Protein AF-A0A529JWW8-F1 (afdb_monomer)

Radius of gyration: 12.85 Å; Cα contacts (8 Å, |Δi|>4): 81; chains: 1; bounding box: 40×26×26 Å

Sequence (65 aa):
SAI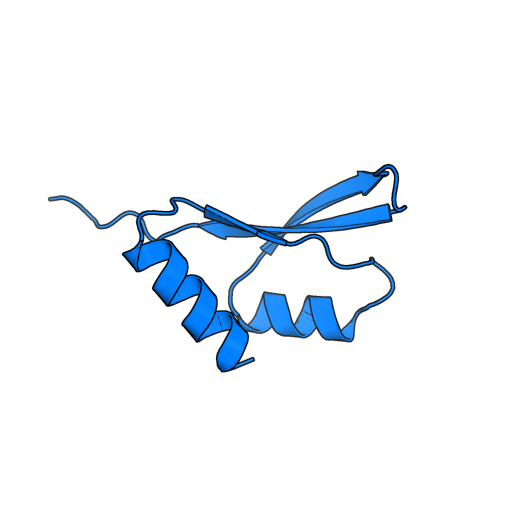VRQFVEQLFEEGAPRVIIDPDPSNGRAIRAYEKAGFRAIDRRQSEYGDAVLMAIDAEEDDIE

Solvent-accessible surface area (backbone atoms only — not comparable to full-atom values): 3807 Å² total; per-residue (Å²): 74,72,66,61,37,54,53,50,50,51,42,38,76,75,64,42,66,58,51,76,49,64,48,47,72,85,42,56,69,58,52,55,36,40,45,72,48,62,33,40,80,78,49,74,48,79,51,101,90,40,63,26,35,32,27,36,37,68,47,78,76,72,84,86,122

Mean predicted aligned error: 4.89 Å

Structure (mmCIF, N/CA/C/O backbone):
data_AF-A0A529JWW8-F1
#
_entry.id   AF-A0A529JWW8-F1
#
loop_
_atom_site.group_PDB
_atom_site.id
_atom_site.type_symbol
_atom_site.label_atom_id
_atom_site.label_alt_id
_atom_site.label_comp_id
_atom_site.label_asym_id
_atom_site.label_entity_id
_atom_site.label_seq_id
_atom_site.pdbx_PDB_ins_code
_atom_site.Cartn_x
_atom_site.Cartn_y
_atom_site.Cartn_z
_atom_site.occupancy
_atom_site.B_iso_or_equiv
_atom_site.auth_seq_id
_atom_site.auth_comp_id
_atom_site.auth_asym_id
_atom_site.auth_atom_id
_atom_site.pdbx_PDB_model_num
ATOM 1 N N . SER A 1 1 ? -5.335 -10.856 -0.686 1.00 68.94 1 SER A N 1
ATOM 2 C CA . SER A 1 1 ? -4.858 -11.786 0.362 1.00 68.94 1 SER A CA 1
ATOM 3 C C . SER A 1 1 ? -5.610 -11.455 1.641 1.00 68.94 1 SER A C 1
ATOM 5 O O . SER A 1 1 ? -5.815 -10.269 1.852 1.00 68.94 1 SER A O 1
ATOM 7 N N . ALA A 1 2 ? -6.057 -12.428 2.445 1.00 83.44 2 ALA A N 1
ATOM 8 C CA . ALA A 1 2 ? -6.804 -12.133 3.680 1.00 83.44 2 ALA A CA 1
ATOM 9 C C . ALA A 1 2 ? -5.943 -11.373 4.708 1.00 83.44 2 ALA A C 1
ATOM 11 O O . ALA A 1 2 ? -6.383 -10.363 5.236 1.00 83.44 2 ALA A O 1
ATOM 12 N N . ILE A 1 3 ? -4.676 -11.776 4.869 1.00 90.94 3 ILE A N 1
ATOM 13 C CA . ILE A 1 3 ? -3.722 -11.148 5.802 1.00 90.94 3 ILE A CA 1
ATOM 14 C C . ILE A 1 3 ? -3.440 -9.684 5.440 1.00 90.94 3 ILE A C 1
ATOM 16 O O . ILE A 1 3 ? -3.403 -8.830 6.313 1.00 90.94 3 ILE A O 1
ATOM 20 N N . VAL A 1 4 ? -3.258 -9.379 4.149 1.00 91.44 4 VAL A N 1
ATOM 21 C CA . VAL A 1 4 ? -2.957 -8.003 3.710 1.00 91.44 4 VAL A CA 1
ATOM 22 C C . VAL A 1 4 ? -4.114 -7.057 4.028 1.00 91.44 4 VAL A C 1
ATOM 24 O O . VAL A 1 4 ? -3.862 -5.938 4.443 1.00 91.44 4 VAL A O 1
ATOM 27 N N . ARG A 1 5 ? -5.366 -7.500 3.850 1.00 90.50 5 ARG A N 1
ATOM 28 C CA . ARG A 1 5 ? -6.534 -6.664 4.170 1.00 90.50 5 ARG A CA 1
ATOM 29 C C . ARG A 1 5 ? -6.644 -6.416 5.668 1.00 90.50 5 ARG A C 1
ATOM 31 O O . ARG A 1 5 ? -6.710 -5.266 6.064 1.00 90.50 5 ARG A O 1
ATOM 38 N N . GLN A 1 6 ? -6.527 -7.473 6.472 1.00 93.38 6 GLN A N 1
ATOM 39 C CA . GLN A 1 6 ? -6.559 -7.360 7.930 1.00 93.38 6 GLN A CA 1
ATOM 40 C C . GLN A 1 6 ? -5.471 -6.418 8.465 1.00 93.38 6 GLN A C 1
ATOM 42 O O . GLN A 1 6 ? -5.718 -5.634 9.371 1.00 93.38 6 GLN A O 1
ATOM 47 N N . PHE A 1 7 ? -4.261 -6.478 7.902 1.00 93.94 7 PHE A N 1
ATOM 48 C CA . PHE A 1 7 ? -3.182 -5.589 8.324 1.00 93.94 7 PHE A CA 1
ATOM 49 C C . PHE A 1 7 ? -3.438 -4.127 7.934 1.00 93.94 7 PHE A C 1
ATOM 51 O O . PHE A 1 7 ? -3.125 -3.227 8.702 1.00 93.94 7 PHE A O 1
ATOM 58 N N . VAL A 1 8 ? -4.029 -3.882 6.762 1.00 94.38 8 VAL A N 1
ATOM 59 C CA . VAL A 1 8 ? -4.437 -2.531 6.351 1.00 94.38 8 VAL A CA 1
ATOM 60 C C . VAL A 1 8 ? -5.545 -1.989 7.252 1.00 94.38 8 VAL A C 1
ATOM 62 O O . VAL A 1 8 ? -5.436 -0.855 7.699 1.00 94.38 8 VAL A O 1
ATOM 65 N N . GLU A 1 9 ? -6.562 -2.800 7.555 1.00 93.19 9 GLU A N 1
ATOM 66 C CA . GLU A 1 9 ? -7.640 -2.449 8.491 1.00 93.19 9 GLU A CA 1
ATOM 67 C C . GLU A 1 9 ? -7.065 -2.051 9.856 1.00 93.19 9 GLU A C 1
ATOM 69 O O . GLU A 1 9 ? -7.379 -0.977 10.357 1.00 93.19 9 GLU A O 1
ATOM 74 N N . GLN A 1 10 ? -6.131 -2.840 10.397 1.00 95.12 10 GLN A N 1
ATOM 75 C CA . GLN A 1 10 ? -5.456 -2.508 11.653 1.00 95.12 10 GLN A CA 1
ATOM 76 C C . GLN A 1 10 ? -4.702 -1.167 11.578 1.00 95.12 10 GLN A C 1
ATOM 78 O O . GLN A 1 10 ? -4.793 -0.356 12.494 1.00 95.12 10 GLN A O 1
ATOM 83 N N . LEU A 1 11 ? -3.960 -0.907 10.496 1.00 95.44 11 LEU A N 1
ATOM 84 C CA . LEU A 1 11 ? -3.242 0.363 10.336 1.00 95.44 11 LEU A CA 1
ATOM 85 C C . LEU A 1 11 ? -4.201 1.560 10.265 1.00 95.44 11 LEU A C 1
ATOM 87 O O . LEU A 1 11 ? -3.880 2.632 10.774 1.00 95.44 11 LEU A O 1
ATOM 91 N N . PHE A 1 12 ? -5.372 1.385 9.653 1.00 94.75 12 PHE A N 1
ATOM 92 C CA . PHE A 1 12 ? -6.413 2.410 9.622 1.00 94.75 12 PHE A CA 1
ATOM 93 C C . PHE A 1 12 ? -7.059 2.622 10.994 1.00 94.75 12 PHE A C 1
ATOM 95 O O . PHE A 1 12 ? -7.222 3.769 11.401 1.00 94.75 12 PHE A O 1
ATOM 102 N N . GLU A 1 13 ? -7.327 1.558 11.755 1.00 94.38 1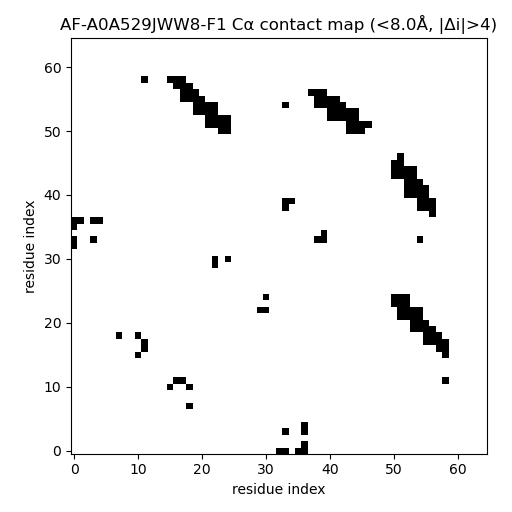3 GLU A N 1
ATOM 103 C CA . GLU A 1 13 ? -7.779 1.653 13.154 1.00 94.38 13 GLU A CA 1
ATOM 104 C C . GLU A 1 13 ? -6.757 2.378 14.050 1.00 94.38 13 GLU A C 1
ATOM 106 O O . GLU A 1 13 ? -7.129 3.103 14.972 1.00 94.38 13 GLU A O 1
ATOM 111 N N . GLU A 1 14 ? -5.461 2.237 13.757 1.00 95.19 14 GLU A N 1
ATOM 112 C CA . GLU A 1 14 ? -4.370 2.972 14.414 1.00 95.19 14 GLU A CA 1
ATOM 113 C C . GLU A 1 14 ? -4.251 4.441 13.947 1.00 95.19 14 GLU A C 1
ATOM 115 O O . GLU A 1 14 ? -3.433 5.200 14.472 1.00 95.19 14 GLU A O 1
ATOM 120 N N . GLY A 1 15 ? -5.083 4.869 12.991 1.00 94.19 15 GLY A N 1
ATOM 121 C CA . GLY A 1 15 ? -5.175 6.247 12.508 1.00 94.19 15 GLY A CA 1
ATOM 122 C C . GLY A 1 15 ? -4.276 6.570 11.314 1.00 94.19 15 GLY A C 1
ATOM 123 O O . GLY A 1 15 ? -4.056 7.748 11.019 1.00 94.19 15 GLY A O 1
ATOM 124 N N . ALA A 1 16 ? -3.726 5.569 10.618 1.00 95.94 16 ALA A N 1
ATOM 125 C CA . ALA A 1 16 ? -2.995 5.819 9.381 1.00 95.94 16 ALA A CA 1
ATOM 126 C C . ALA A 1 16 ? -3.963 6.328 8.292 1.00 95.94 16 ALA A C 1
ATOM 128 O O . ALA A 1 16 ? -4.910 5.629 7.949 1.00 95.94 16 ALA A O 1
ATOM 129 N N . PRO A 1 17 ? -3.722 7.496 7.670 1.00 94.88 17 PRO A N 1
ATOM 130 C CA . PRO A 1 17 ? -4.620 8.014 6.633 1.00 94.88 17 PRO A CA 1
ATOM 131 C C . PRO A 1 17 ? -4.450 7.296 5.283 1.00 94.88 17 PRO A C 1
ATOM 133 O O . PRO A 1 17 ? -5.313 7.365 4.413 1.00 94.88 17 PRO A O 1
ATOM 136 N N . ARG A 1 18 ? -3.305 6.635 5.075 1.00 95.75 18 ARG A N 1
ATOM 137 C CA . ARG A 1 18 ? -2.936 5.953 3.829 1.00 95.75 18 ARG A CA 1
ATOM 138 C C . ARG A 1 18 ? -1.878 4.891 4.102 1.00 95.75 18 ARG A C 1
ATOM 140 O O . ARG A 1 18 ? -0.929 5.141 4.843 1.00 95.75 18 ARG A O 1
ATOM 147 N N . VAL A 1 19 ? -1.971 3.760 3.407 1.00 96.56 19 VAL A N 1
ATOM 148 C CA . VAL A 1 19 ? -0.927 2.725 3.366 1.00 96.56 19 VAL A CA 1
ATOM 149 C C . VAL A 1 19 ? -0.291 2.695 1.977 1.00 96.56 19 VAL A C 1
ATOM 151 O O . VAL A 1 19 ? -0.994 2.667 0.967 1.00 96.56 19 VAL A O 1
ATOM 154 N N . ILE A 1 20 ? 1.046 2.693 1.920 1.00 95.81 20 ILE A N 1
ATOM 155 C CA . ILE A 1 20 ? 1.837 2.628 0.680 1.00 95.81 20 ILE A CA 1
ATOM 156 C C . ILE A 1 20 ? 2.680 1.353 0.680 1.00 95.81 20 ILE A C 1
ATOM 158 O O . ILE A 1 20 ? 3.269 0.998 1.698 1.00 95.81 20 ILE A O 1
ATOM 162 N N . ILE A 1 21 ? 2.761 0.692 -0.474 1.00 94.75 21 ILE A N 1
ATOM 163 C CA . ILE A 1 21 ? 3.621 -0.469 -0.703 1.00 94.75 21 ILE A CA 1
ATOM 164 C C . ILE A 1 21 ? 4.345 -0.367 -2.046 1.00 94.75 21 ILE A C 1
ATOM 166 O O . ILE A 1 21 ? 3.821 0.215 -2.996 1.00 94.75 21 ILE A O 1
ATOM 170 N N . ASP A 1 22 ? 5.545 -0.934 -2.124 1.00 95.12 22 ASP A N 1
ATOM 171 C CA . ASP A 1 22 ? 6.502 -0.765 -3.218 1.00 95.12 22 ASP A CA 1
ATOM 172 C C . ASP A 1 22 ? 6.953 -2.107 -3.838 1.00 95.12 22 ASP A C 1
ATOM 174 O O . ASP A 1 22 ? 8.141 -2.427 -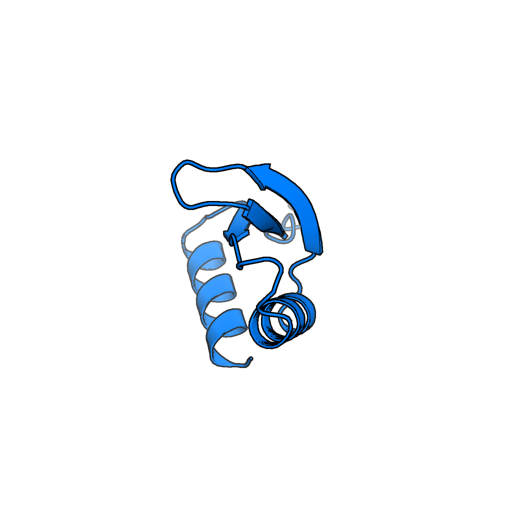3.848 1.00 95.12 22 ASP A O 1
ATOM 178 N N . PRO A 1 23 ? 6.039 -2.947 -4.370 1.00 94.81 23 PRO A N 1
ATOM 179 C CA . PRO A 1 23 ? 6.443 -4.179 -5.039 1.00 94.81 23 PRO A CA 1
ATOM 180 C C . PRO A 1 23 ? 7.409 -3.937 -6.207 1.00 94.81 23 PRO A C 1
ATOM 182 O O . PRO A 1 23 ? 7.234 -3.019 -7.015 1.00 94.81 23 PRO A O 1
ATOM 185 N N . ASP A 1 24 ? 8.357 -4.864 -6.363 1.00 94.31 24 ASP A N 1
ATOM 186 C CA . ASP A 1 24 ? 9.153 -4.995 -7.584 1.00 94.31 24 ASP A CA 1
ATOM 187 C C . ASP A 1 24 ? 8.213 -5.159 -8.805 1.00 94.31 24 ASP A C 1
ATOM 189 O O . ASP A 1 24 ? 7.302 -6.001 -8.762 1.00 94.31 24 ASP A O 1
ATOM 193 N N . PRO A 1 25 ? 8.414 -4.404 -9.905 1.00 93.88 25 PRO A N 1
ATOM 194 C CA . PRO A 1 25 ? 7.561 -4.455 -11.092 1.00 93.88 25 PRO A CA 1
ATOM 195 C C . PRO A 1 25 ? 7.458 -5.843 -11.734 1.00 93.88 25 PRO A C 1
ATOM 197 O O . PRO A 1 25 ? 6.460 -6.147 -12.388 1.00 93.88 25 PRO A O 1
ATOM 200 N N . SER A 1 26 ? 8.480 -6.685 -11.574 1.00 95.06 26 SER A N 1
ATOM 201 C CA . SER A 1 26 ? 8.498 -8.061 -12.075 1.00 95.06 26 SER A CA 1
ATOM 202 C C . SER A 1 26 ? 7.682 -9.021 -11.200 1.00 95.06 26 SER A C 1
ATOM 204 O O . SER A 1 26 ? 7.261 -10.084 -11.666 1.00 95.06 26 SER A O 1
ATOM 206 N N . ASN A 1 27 ? 7.373 -8.648 -9.952 1.00 94.94 27 ASN A N 1
ATOM 207 C CA . ASN A 1 27 ? 6.603 -9.470 -9.025 1.00 94.94 27 ASN A CA 1
ATOM 208 C C . ASN A 1 27 ? 5.090 -9.312 -9.239 1.00 94.94 27 ASN A C 1
ATOM 210 O O . ASN A 1 27 ? 4.339 -8.847 -8.376 1.00 94.94 27 ASN A O 1
ATOM 214 N N . GLY A 1 28 ? 4.616 -9.778 -10.397 1.00 95.56 28 GLY A N 1
ATOM 215 C CA . GLY A 1 28 ? 3.199 -9.723 -10.761 1.00 95.56 28 GLY A CA 1
ATOM 216 C C . GLY A 1 28 ? 2.276 -10.394 -9.736 1.00 95.56 28 GLY A C 1
ATOM 217 O O . GLY A 1 28 ? 1.139 -9.965 -9.550 1.00 95.56 28 GLY A O 1
ATOM 218 N N . ARG A 1 29 ? 2.755 -11.410 -9.0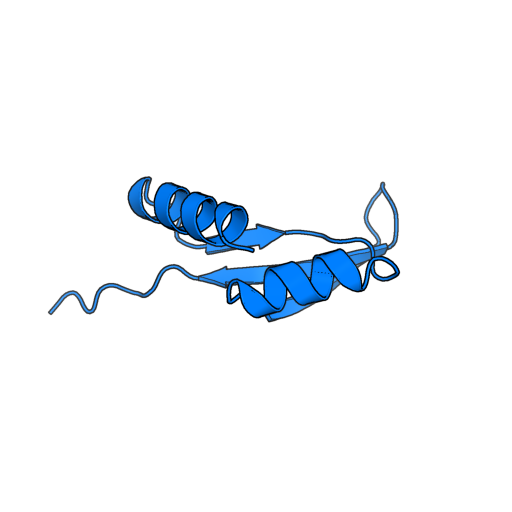05 1.00 95.31 29 ARG A N 1
ATOM 219 C CA . ARG A 1 29 ? 1.982 -12.062 -7.937 1.00 95.31 29 ARG A CA 1
ATOM 220 C C . ARG A 1 29 ? 1.718 -11.117 -6.763 1.00 95.31 29 ARG A C 1
ATOM 222 O O . ARG A 1 29 ? 0.593 -11.107 -6.263 1.00 95.31 29 ARG A O 1
ATOM 229 N N . ALA A 1 30 ? 2.722 -10.356 -6.325 1.00 94.50 30 ALA A N 1
ATOM 230 C CA . ALA A 1 30 ? 2.565 -9.373 -5.256 1.00 94.50 30 ALA A CA 1
ATOM 231 C C . ALA A 1 30 ? 1.619 -8.249 -5.690 1.00 94.50 30 ALA A C 1
ATOM 233 O O . ALA A 1 30 ? 0.631 -7.996 -5.006 1.00 94.50 30 ALA A O 1
ATOM 234 N N . ILE A 1 31 ? 1.837 -7.690 -6.885 1.00 95.38 31 ILE A N 1
ATOM 235 C CA . ILE A 1 31 ? 0.979 -6.646 -7.466 1.00 95.38 31 ILE A CA 1
ATOM 236 C C . ILE A 1 31 ? -0.487 -7.103 -7.481 1.00 95.38 31 ILE A C 1
ATOM 238 O O . ILE A 1 31 ? -1.341 -6.456 -6.881 1.00 95.38 31 ILE A O 1
ATOM 242 N N . ARG A 1 32 ? -0.788 -8.284 -8.045 1.00 95.44 32 ARG A N 1
ATOM 243 C CA . ARG A 1 32 ? -2.161 -8.828 -8.057 1.00 95.44 32 ARG A CA 1
ATOM 244 C C . ARG A 1 32 ? -2.727 -9.079 -6.657 1.00 95.44 32 ARG A C 1
ATOM 246 O O . ARG A 1 32 ? -3.941 -9.016 -6.467 1.00 95.44 32 ARG A O 1
ATOM 253 N N . ALA A 1 33 ? -1.893 -9.428 -5.679 1.00 95.25 33 ALA A N 1
ATOM 254 C CA . ALA A 1 33 ? -2.345 -9.640 -4.308 1.00 95.25 33 ALA A CA 1
ATOM 255 C C . ALA A 1 33 ? -2.752 -8.325 -3.625 1.00 95.25 33 ALA A C 1
ATOM 257 O O . ALA A 1 33 ? -3.754 -8.339 -2.901 1.00 95.25 33 ALA A O 1
ATOM 258 N N . TYR A 1 34 ? -2.016 -7.238 -3.884 1.00 95.69 34 TYR A N 1
ATOM 259 C CA . TYR A 1 34 ? -2.302 -5.889 -3.391 1.00 95.69 34 TYR A CA 1
ATOM 260 C C . TYR A 1 34 ? -3.496 -5.261 -4.109 1.00 95.69 34 TYR A C 1
ATOM 262 O O . TYR A 1 34 ? -4.396 -4.769 -3.438 1.00 95.69 34 TYR A O 1
ATOM 270 N N . GLU A 1 35 ? -3.603 -5.401 -5.433 1.00 95.50 35 GLU A N 1
ATOM 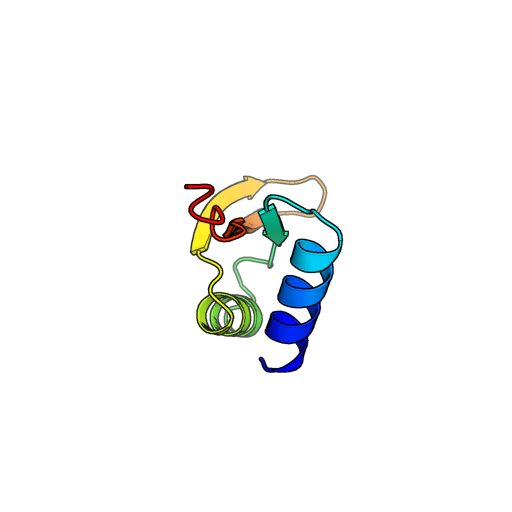271 C CA . GLU A 1 35 ? -4.803 -4.987 -6.182 1.00 95.50 35 GLU A CA 1
ATOM 272 C C . GLU A 1 35 ? -6.067 -5.638 -5.610 1.00 95.50 35 GLU A C 1
ATOM 274 O O . GLU A 1 35 ? -7.057 -4.971 -5.325 1.00 95.50 35 GLU A O 1
ATOM 279 N N . LYS A 1 36 ? -6.025 -6.955 -5.354 1.00 94.38 36 LYS A N 1
ATOM 280 C CA . LYS A 1 36 ? -7.142 -7.662 -4.709 1.00 94.38 36 LYS A CA 1
ATOM 281 C C . LYS A 1 36 ? -7.426 -7.138 -3.303 1.00 94.38 36 LYS A C 1
ATOM 283 O O . LYS A 1 36 ? -8.557 -7.260 -2.847 1.00 94.38 36 LYS A O 1
ATOM 288 N N . ALA A 1 37 ? -6.420 -6.640 -2.592 1.00 93.00 37 ALA A N 1
ATOM 289 C CA . ALA A 1 37 ? -6.588 -6.047 -1.271 1.00 93.00 37 ALA A CA 1
ATOM 290 C C . ALA A 1 37 ? -7.126 -4.604 -1.312 1.00 93.00 37 ALA A C 1
ATOM 292 O O . ALA A 1 37 ? -7.462 -4.095 -0.257 1.00 93.0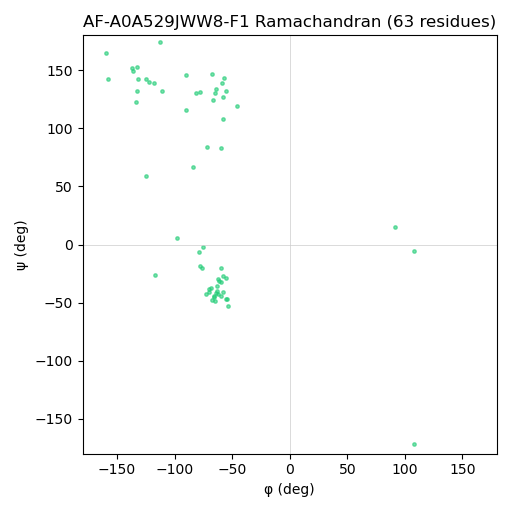0 37 ALA A O 1
ATOM 293 N N . GLY A 1 38 ? -7.265 -3.993 -2.495 1.00 94.00 38 GLY A N 1
ATOM 294 C CA . GLY A 1 38 ? -7.817 -2.645 -2.676 1.00 94.00 38 GLY A CA 1
ATOM 295 C C . GLY A 1 38 ? -6.778 -1.585 -3.047 1.00 94.00 38 GLY A C 1
ATOM 296 O O . GLY A 1 38 ? -7.149 -0.461 -3.376 1.00 94.00 38 GLY A O 1
ATOM 297 N N . PHE A 1 39 ? -5.490 -1.938 -3.065 1.00 96.62 39 PHE A N 1
ATOM 298 C CA . PHE A 1 39 ? -4.432 -1.016 -3.466 1.00 96.62 39 PHE A CA 1
ATOM 299 C C . PHE A 1 39 ? -4.516 -0.674 -4.953 1.00 96.62 39 PHE A C 1
ATOM 301 O O . PHE A 1 39 ? -4.826 -1.521 -5.795 1.00 96.62 39 PHE A O 1
ATOM 308 N N . ARG A 1 40 ? -4.141 0.557 -5.288 1.00 96.81 40 ARG A N 1
ATOM 309 C CA . ARG A 1 40 ? -4.052 1.060 -6.662 1.00 96.81 40 ARG A CA 1
ATOM 310 C C . ARG A 1 40 ? -2.641 1.552 -6.935 1.00 96.81 40 ARG A C 1
ATOM 312 O O . ARG A 1 40 ? -2.038 2.173 -6.067 1.00 96.81 40 ARG A O 1
ATOM 319 N N . ALA A 1 41 ? -2.113 1.280 -8.126 1.00 96.44 41 ALA A N 1
ATOM 320 C CA . ALA A 1 41 ? -0.830 1.840 -8.538 1.00 96.44 41 ALA A CA 1
ATOM 321 C C . ALA A 1 41 ? -0.941 3.369 -8.662 1.00 96.44 41 ALA A C 1
ATOM 323 O O . ALA A 1 41 ? -1.867 3.864 -9.303 1.00 96.44 41 ALA A O 1
ATOM 324 N N . ILE A 1 42 ? -0.008 4.093 -8.046 1.00 96.50 42 ILE A N 1
ATOM 325 C CA . ILE A 1 42 ? 0.022 5.563 -8.020 1.00 96.50 42 ILE A CA 1
ATOM 326 C C . ILE A 1 42 ? 1.254 6.142 -8.709 1.00 96.50 42 ILE A C 1
ATOM 328 O O . ILE A 1 42 ? 1.206 7.271 -9.185 1.00 96.50 42 ILE A O 1
ATOM 332 N N . ASP A 1 43 ? 2.352 5.389 -8.756 1.00 93.94 43 ASP A N 1
ATOM 333 C CA . ASP A 1 43 ? 3.602 5.840 -9.355 1.00 93.94 43 ASP A CA 1
ATOM 334 C C . ASP A 1 43 ? 4.498 4.644 -9.707 1.00 93.94 43 ASP A C 1
ATOM 336 O O . ASP A 1 43 ? 4.309 3.528 -9.214 1.00 93.94 43 ASP A O 1
ATOM 340 N N . ARG A 1 44 ? 5.511 4.886 -10.532 1.00 93.06 44 ARG A N 1
ATOM 341 C CA . ARG A 1 44 ? 6.639 3.979 -10.728 1.00 93.06 44 ARG A CA 1
ATOM 342 C C . ARG A 1 44 ? 7.918 4.794 -10.676 1.00 93.06 44 ARG A C 1
ATOM 344 O O . ARG A 1 44 ? 8.108 5.702 -11.479 1.00 93.06 44 ARG A O 1
ATOM 351 N N . ARG A 1 45 ? 8.814 4.437 -9.761 1.00 89.94 45 ARG A N 1
ATOM 352 C CA . ARG A 1 45 ? 10.043 5.196 -9.521 1.00 89.94 45 ARG A CA 1
ATOM 353 C C . ARG A 1 45 ? 11.247 4.289 -9.345 1.00 89.94 45 ARG A C 1
ATOM 355 O O . ARG A 1 45 ? 11.114 3.163 -8.871 1.00 89.94 45 ARG A O 1
ATOM 362 N N . GLN A 1 46 ? 12.417 4.816 -9.695 1.00 89.44 46 GLN A N 1
ATOM 363 C CA . GLN A 1 46 ? 13.675 4.243 -9.239 1.00 89.44 46 GLN A CA 1
ATOM 364 C C . GLN A 1 46 ? 13.929 4.650 -7.792 1.00 89.44 46 GLN A C 1
ATOM 366 O O . GLN A 1 46 ? 13.839 5.826 -7.439 1.00 89.44 46 GLN A O 1
ATOM 371 N N . SER A 1 47 ? 14.261 3.658 -6.978 1.00 82.19 47 SER A N 1
ATOM 372 C CA . SER A 1 47 ? 14.777 3.816 -5.624 1.00 82.19 47 SER A CA 1
ATOM 373 C C . SER A 1 47 ? 16.236 3.355 -5.565 1.00 82.19 47 SER A C 1
ATOM 375 O O . SER A 1 47 ? 16.752 2.773 -6.522 1.00 82.19 47 SER A O 1
ATOM 377 N N . GLU A 1 48 ? 16.897 3.551 -4.424 1.00 87.12 48 GLU A N 1
ATOM 378 C CA . GLU A 1 48 ? 18.231 2.981 -4.174 1.00 87.12 48 GLU A CA 1
ATOM 379 C C . GLU A 1 48 ? 18.254 1.439 -4.249 1.00 87.12 48 GLU A C 1
ATOM 381 O O . GLU A 1 48 ? 19.302 0.847 -4.499 1.00 87.12 48 GLU A O 1
ATOM 386 N N . TYR A 1 49 ? 17.089 0.795 -4.106 1.00 79.75 49 TYR A N 1
ATOM 387 C CA . TYR A 1 49 ? 16.902 -0.657 -4.170 1.00 79.75 49 TYR A CA 1
ATOM 388 C C . TYR A 1 49 ? 16.411 -1.149 -5.543 1.00 79.75 49 TYR A C 1
ATOM 390 O O . TYR A 1 49 ? 16.137 -2.337 -5.705 1.00 79.75 49 TYR A O 1
ATOM 398 N N . GLY A 1 50 ? 16.321 -0.262 -6.540 1.00 85.44 50 GLY A N 1
ATOM 399 C CA . GLY A 1 50 ? 15.848 -0.571 -7.891 1.00 85.44 50 GLY A CA 1
ATOM 400 C C . GLY A 1 50 ? 14.467 0.004 -8.212 1.00 85.44 50 GLY A C 1
ATOM 401 O O . GLY A 1 50 ? 13.920 0.828 -7.472 1.00 85.44 50 GLY A O 1
ATOM 402 N N . ASP A 1 51 ? 13.929 -0.394 -9.367 1.00 91.44 51 ASP A N 1
ATOM 403 C CA . ASP A 1 51 ? 12.591 0.003 -9.809 1.00 91.44 51 ASP A CA 1
ATOM 404 C C . ASP A 1 51 ? 11.526 -0.542 -8.851 1.00 91.44 51 ASP A C 1
ATOM 406 O O . ASP A 1 51 ? 11.507 -1.734 -8.554 1.00 91.44 51 ASP A O 1
ATOM 410 N N . ALA A 1 52 ? 10.577 0.307 -8.467 1.00 93.75 52 ALA A N 1
ATOM 411 C CA . ALA A 1 52 ? 9.409 -0.090 -7.694 1.00 93.75 52 ALA A CA 1
ATOM 412 C C . ALA A 1 52 ? 8.127 0.468 -8.314 1.00 93.75 52 ALA A C 1
ATOM 414 O O . ALA A 1 52 ? 8.090 1.603 -8.807 1.00 93.75 52 ALA A O 1
ATOM 415 N N . VAL A 1 53 ? 7.057 -0.326 -8.270 1.00 95.75 53 VAL A N 1
ATOM 416 C CA . VAL A 1 53 ? 5.699 0.166 -8.512 1.00 95.75 53 VAL A CA 1
ATOM 417 C C . VAL A 1 53 ? 5.140 0.581 -7.170 1.00 95.75 53 VAL A C 1
ATOM 419 O O . VAL A 1 53 ? 4.939 -0.263 -6.306 1.00 95.75 53 VAL A O 1
ATOM 422 N N . LEU A 1 54 ? 4.856 1.864 -6.996 1.00 96.12 54 LEU A N 1
ATOM 423 C CA . LEU A 1 54 ? 4.163 2.303 -5.803 1.00 96.12 54 LEU A CA 1
ATOM 424 C C . LEU A 1 54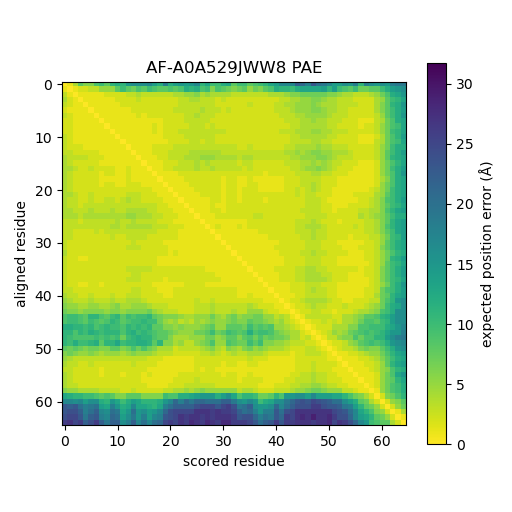 ? 2.675 2.079 -5.935 1.00 96.12 54 LEU A C 1
ATOM 426 O O . LEU A 1 54 ? 2.044 2.515 -6.900 1.00 96.12 54 LEU A O 1
ATOM 430 N N . MET A 1 55 ? 2.112 1.458 -4.911 1.00 97.12 55 MET A N 1
ATOM 431 C CA . MET A 1 55 ? 0.686 1.256 -4.775 1.00 97.12 55 MET A CA 1
ATOM 432 C C . MET A 1 55 ? 0.204 1.825 -3.446 1.00 97.12 55 MET A C 1
ATOM 434 O O . MET A 1 55 ? 0.900 1.716 -2.439 1.00 97.12 55 MET A O 1
ATOM 438 N N . ALA A 1 56 ? -0.987 2.414 -3.439 1.00 97.19 56 ALA A N 1
ATOM 439 C CA . ALA A 1 56 ? -1.583 2.996 -2.247 1.00 97.19 56 ALA A CA 1
ATOM 440 C C . ALA A 1 56 ? -3.037 2.565 -2.062 1.00 97.19 56 ALA A C 1
ATOM 442 O O . ALA A 1 56 ? -3.741 2.262 -3.031 1.00 97.19 56 ALA A O 1
ATOM 443 N N . ILE A 1 57 ? -3.461 2.559 -0.805 1.00 96.44 57 ILE A N 1
ATOM 444 C CA . ILE A 1 57 ? -4.855 2.510 -0.380 1.00 96.44 57 ILE A CA 1
ATOM 445 C C . ILE A 1 57 ? -5.049 3.587 0.686 1.00 96.44 57 ILE A C 1
ATOM 447 O O . ILE A 1 57 ? -4.217 3.739 1.583 1.00 96.44 57 ILE A O 1
ATOM 451 N N . ASP A 1 58 ? -6.106 4.366 0.526 1.00 95.19 58 ASP A N 1
ATOM 452 C CA . ASP A 1 58 ? -6.508 5.413 1.456 1.00 95.19 58 ASP A CA 1
ATOM 453 C C . ASP A 1 58 ? -7.454 4.823 2.497 1.00 95.19 58 ASP A C 1
ATOM 455 O O . ASP A 1 58 ? -8.219 3.910 2.170 1.00 95.19 58 ASP A O 1
ATOM 459 N N . ALA A 1 59 ? -7.388 5.326 3.730 1.00 91.06 59 ALA A N 1
ATOM 460 C CA . ALA A 1 59 ? -8.488 5.120 4.659 1.00 91.06 59 ALA A CA 1
ATOM 461 C C . ALA A 1 59 ? -9.740 5.730 4.016 1.00 91.06 59 ALA A C 1
ATOM 463 O O . ALA A 1 59 ? -9.649 6.783 3.376 1.00 91.06 59 ALA A O 1
ATOM 464 N N . GLU A 1 60 ? -10.887 5.061 4.125 1.00 78.38 60 GLU A N 1
ATOM 465 C CA . GLU A 1 60 ? -12.142 5.729 3.790 1.00 78.38 60 GLU A CA 1
ATOM 466 C C . GLU A 1 60 ? -12.217 6.964 4.697 1.00 78.38 60 GLU A C 1
ATOM 468 O O . GLU A 1 60 ? -11.979 6.858 5.902 1.00 78.38 60 GLU A O 1
ATOM 473 N N . GLU A 1 61 ? -12.418 8.151 4.114 1.00 59.84 61 GLU A N 1
ATOM 474 C CA . GLU A 1 61 ? -12.815 9.300 4.919 1.00 59.84 61 GLU A CA 1
ATOM 475 C C . GLU A 1 61 ? -14.114 8.850 5.577 1.00 59.84 61 GLU A C 1
ATOM 477 O O . GLU A 1 61 ? -15.108 8.657 4.877 1.00 59.84 61 GLU A O 1
ATOM 482 N N . ASP A 1 62 ? -14.087 8.585 6.888 1.00 49.00 62 ASP A N 1
ATOM 483 C CA . ASP A 1 62 ? -15.321 8.542 7.657 1.00 49.00 62 ASP A CA 1
ATOM 484 C C . ASP A 1 62 ? -16.086 9.791 7.215 1.00 49.00 62 ASP A C 1
ATOM 486 O O . ASP A 1 62 ? -15.551 10.902 7.301 1.00 49.00 62 ASP A O 1
ATOM 490 N N . ASP A 1 63 ? -17.279 9.613 6.647 1.00 42.38 63 ASP A N 1
ATOM 491 C CA . ASP A 1 63 ? -18.227 10.698 6.440 1.00 42.38 63 ASP A CA 1
ATOM 492 C C . ASP A 1 63 ? -18.529 11.242 7.846 1.00 42.38 63 ASP A C 1
ATOM 494 O O . ASP A 1 63 ? -19.458 10.799 8.524 1.00 42.38 63 ASP A O 1
ATOM 498 N N . ILE A 1 64 ? -17.665 12.129 8.349 1.00 40.44 64 ILE A N 1
ATOM 499 C CA . ILE A 1 64 ? -17.875 12.869 9.586 1.00 40.44 64 ILE A CA 1
ATOM 500 C C . ILE A 1 64 ? -18.963 13.887 9.245 1.00 40.44 64 ILE A C 1
ATOM 502 O O . ILE A 1 64 ? -18.672 15.018 8.849 1.00 40.44 64 ILE A O 1
ATOM 506 N N . GLU A 1 65 ? -20.214 13.441 9.333 1.00 36.62 65 GLU A N 1
ATOM 507 C CA . GLU A 1 65 ? -21.405 14.293 9.365 1.00 36.62 65 GLU A CA 1
ATOM 508 C C . GLU A 1 65 ? -21.658 14.820 10.788 1.00 36.62 65 GLU A C 1
ATOM 510 O O . GLU A 1 65 ? -21.570 14.030 11.761 1.00 36.62 65 GLU A O 1
#

Nearest PDB structures (foldseek):
  2prb-assembly1_A  TM=9.728E-01  e=1.918E-04  Salmonella enterica subsp. enterica serovar Typhimurium
  2qir-assembly1_A  TM=9.688E-01  e=2.200E-04  Salmonella enterica subsp. enterica serovar Typhimurium
  2bue-assembly1_A  TM=9.713E-01  e=3.811E-04  Escherichia coli
  6r45-assembly1_A  TM=9.215E-01  e=2.042E-02  Trichoplax adhaerens
  6r45-assembly1_B  TM=9.103E-01  e=3.302E-02  Trichoplax adhaerens

Secondary structure (DSSP, 8-state):
-HHHHHHHHHHHHTT-SEEEE---TT-HHHHHHHHHHT-EEEEEEEETTEEEEEEEEEPP-----

Foldseek 3Di:
DVVVLVVVVVVVVVPDQKDKDWDDPVPVVVVVVVVVSVWDFDDWDQDPVGITGMIMDGDPPPPPD

pLDDT: mean 89.28, std 13.7, range [36.62, 97.19]

=== Feature glossary ===
Feature key, reading from the visual/contextual features back to the raw sequence:

Rendered structure images. Six rende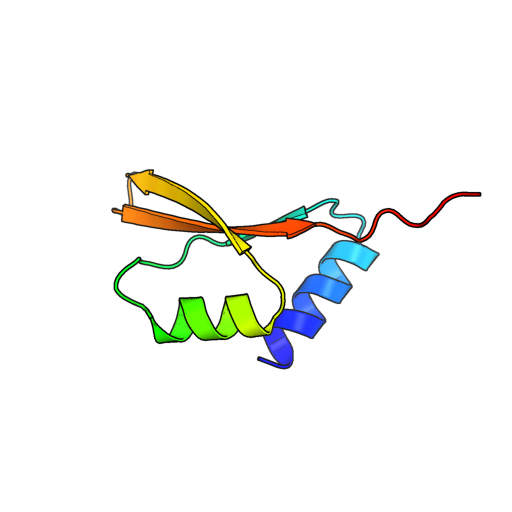red views show the 3D structure from the faces of a cube — i.e. along ±x, ±y, ±z. Rendering representation is drawn randomly per protein from cartoon (secondary-structure ribbons), sticks (backbone bonds), or molecular surface; coloring is either N→C rainbow (blue at the N-terminus through red at the C-terminus) or one color per chain.

Contact-map, Ramachandran, and PAE plots. The contact map is a binary N×N matrix image: pixel (i, j) is dark where Cα_i and Cα_j are within 8 Å and |i−j|>4. Because the |i−j|>4 filter removes local helical contacts, off-diagonal stripes parallel to the main diagonal indicate parallel β-sheets; stripes perpendicular to it indicate antiparallel β-sheets. The Ramachandran plot scatters every residue's (φ, ψ) pair against the sterically allowed regions. The PAE heatmap renders the predicted-aligned-error matrix.

InterPro / GO / CATH / organism. Database cross-references. InterPro integrates a dozen domain/family signature databases into unified entries with residue-range hits. GO terms attach function/process/location labels with evidence codes. CATH codes position the fold in a four-level structural taxonomy. Organism is the NCBI-taxonomy species name.

Nearest PDB structures. The Foldseek neighbor list gives the closest experimentally determined structures in the PDB, ranked by structural alignment. TM-score near 1 means near-identical fold; near 0.3 means only rough topology match. This is how one finds what a novel AlphaFold prediction most resembles in the solved-structure universe.

Predicted aligned error. PAE(i, j) answers: if I align the predicted and true structures on residue i, how far off (in Å) do I expect residue j to be? A block-diagonal PAE matrix with low values on the blocks and high values off-diagonal is the signature of a multi-domain protein with confidently predicted domains but uncertain inter-domain orientation.

Solvent-accessible surface area. Accessible surface area quantifies burial. A residue with SASA near zero is packed into the hydrophobic core; one with SASA >100 Å² sits on the surface. Computed here via the Shrake–Rupley numerical algorithm with a 1.4 Å probe.

B-factor. B-factor (Debye–Waller factor) reflects atomic displacement in the crystal lattice. It is an experimental observable (units Å²), not a prediction; low values mean the atom is pinned down, high values mean it moves or is heterogeneous across the crystal.

pLDDT. For AlphaFold models, the B-factor field carries pLDDT — the model's own estimate of local accuracy on a 0–100 scale. Regions with pLDDT<50 should be treated as essentially unmodeled; they often correspond to intrinsically disordered segments.

Backbone torsions (φ/ψ). φ (phi) and ψ (psi) are the two rotatable backbone dihedrals per residue: φ is the C(i-1)–N–Cα–C torsion, ψ is the N–Cα–C–N(i+1) torsion, both in degrees on (−180°, 180°]. α-helical residues cluster near (−60°, −45°); β-strand residues near (−120°, +130°). A Ramachandran plot is simply a scatter of (φ, ψ) for every residue.

Radius of gyration, Cα contacts, bounding box. Radius of gyration (Rg) is the root-mean-square distance of Cα atoms from their centroid — a single number for overall size and compactness. A globular domain of N residues has Rg ≈ 2.2·N^0.38 Å; an extended or disordered chain has a much larger Rg. The Cα contact count is the number of residue pairs whose Cα atoms are within 8 Å and are more than four positions apart in sequence — a standard proxy for tertiary packing density. The bounding box is the smallest axis-aligned box enclosing all Cα atoms.

Secondary structure (3-state, P-SEA). Three-state secondary structure (P-SEA) collapses the eight DSSP classes into helix 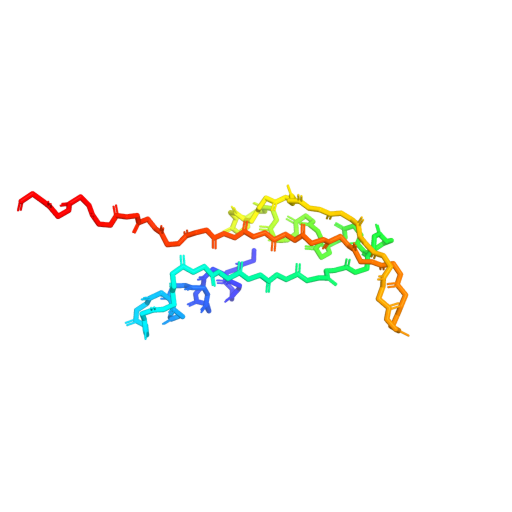(a), strand (b), and coil (c). P-SEA assigns these from Cα geometry alone — distances and angles — without requiring backbone oxygens, so it works on any Cα trace.

Secondary structure (8-state, DSSP). DSSP 8-state secondary structure assigns each residue one of H (α-helix), G (3₁₀-helix), I (π-helix), E (extended β-strand), B (isolated β-bridge), T (hydrogen-bonded turn), S (bend), or '-' (coil). The assignment is computed from backbone hydrogen-bond geometry via the Kabsch–Sander algorithm.

Foldseek 3Di. A 3Di character summarizes, for each residue, the relative orientation of the Cα frame of its nearest spatial neighbor. Because it encodes fold topology rather than chemistry, 3Di alignments detect remote structural similarity that sequence alignment misses.

mmCIF coordinates. The mmCIF block holds the 3D Cartesian coordinates of each backbone atom (N, Cα, C, O) in ångströms. mmCIF is the PDB's canonical archive format — a tagged-loop text representation of the atomic model.

Sequence. Sequence gives the chain of amino acids in standard one-letter code (A=alanine, C=cysteine, …, Y=tyrosine), read N→C. It is the only feature that is directly encoded by the gene; all structural features are derived from the folded form of this sequence.